Protein AF-A0A401QC06-F1 (afdb_monomer)

Secondary structure (DSSP, 8-state):
-HHHHT--TTS-GGG-SSPPPPHHHHHTT--S--SEEEEE-TT--EEEEEPPTT-HHHHHHHHHT-----TT-SSHHHHHHT-

Foldseek 3Di:
DQCVAPDPPPDDQVPGPQHDDDPVCVVVQADDDDAWDWDAHPVRDIDIDGDDQQRPNVLVCCVPPPPDDDPVDPHSSVVSNVD

Structure (mmCIF, N/CA/C/O backbone):
data_AF-A0A401QC06-F1
#
_entry.id   AF-A0A401QC06-F1
#
loop_
_atom_site.group_PDB
_atom_site.id
_atom_site.type_symbol
_atom_site.label_atom_id
_atom_site.label_alt_id
_atom_site.label_comp_id
_atom_site.label_asym_id
_atom_site.label_entity_id
_atom_site.label_seq_id
_atom_site.pdbx_PDB_ins_code
_atom_site.Cartn_x
_atom_site.Cartn_y
_atom_site.Cartn_z
_atom_site.occupancy
_atom_site.B_iso_or_equiv
_atom_site.auth_seq_id
_atom_site.auth_comp_id
_atom_site.auth_asym_id
_atom_site.auth_atom_id
_atom_site.pdbx_PDB_model_num
ATOM 1 N N . MET A 1 1 ? -7.069 2.591 6.251 1.00 92.06 1 MET A N 1
ATOM 2 C CA . MET A 1 1 ? -7.744 1.402 6.819 1.00 92.06 1 MET A CA 1
ATOM 3 C C . MET A 1 1 ? -7.833 1.423 8.348 1.00 92.06 1 MET A C 1
ATOM 5 O O . MET A 1 1 ? -8.868 1.048 8.885 1.00 92.06 1 MET A O 1
ATOM 9 N N . SER A 1 2 ? -6.820 1.918 9.065 1.00 96.19 2 SER A N 1
ATOM 10 C CA . SER A 1 2 ? -6.763 1.916 10.542 1.00 96.19 2 SER A CA 1
ATOM 11 C C . SER A 1 2 ? -7.960 2.588 11.235 1.00 96.19 2 SER A C 1
ATOM 13 O O . SER A 1 2 ? -8.613 1.970 12.071 1.00 96.19 2 SER A O 1
ATOM 15 N N . LEU A 1 3 ? -8.336 3.798 10.800 1.00 97.12 3 LEU A N 1
ATOM 16 C CA . LEU A 1 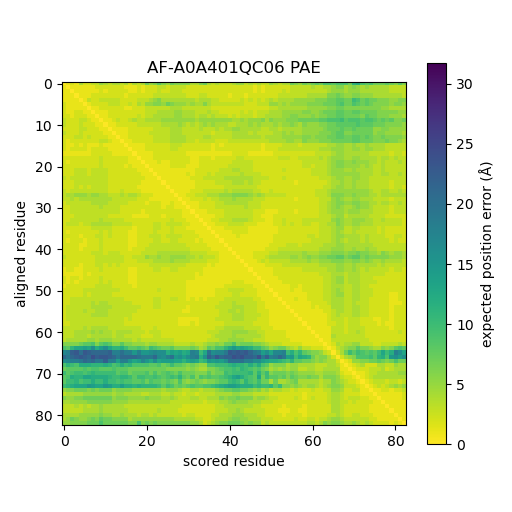3 ? -9.467 4.552 11.372 1.00 97.12 3 LEU A CA 1
ATOM 17 C C . LEU A 1 3 ? -10.851 3.922 11.136 1.00 97.12 3 LEU A C 1
ATOM 19 O O . LEU A 1 3 ? -11.813 4.277 11.802 1.00 97.12 3 LEU A O 1
ATOM 23 N N . LEU A 1 4 ? -10.967 3.017 10.160 1.00 96.06 4 LEU A N 1
ATOM 24 C CA . LEU A 1 4 ? -12.215 2.300 9.878 1.00 96.06 4 LEU A CA 1
ATOM 25 C C . LEU A 1 4 ? -12.288 0.952 10.600 1.00 96.06 4 LEU A C 1
ATOM 27 O O . LEU A 1 4 ? -13.348 0.337 10.617 1.00 96.06 4 LEU A O 1
ATOM 31 N N . SER A 1 5 ? -11.161 0.469 11.122 1.00 94.19 5 SER A N 1
ATOM 32 C CA . SER A 1 5 ? -11.035 -0.895 11.633 1.00 94.19 5 SER A CA 1
ATOM 33 C C . SER A 1 5 ? -10.938 -0.935 13.152 1.00 94.19 5 SER A C 1
ATOM 35 O O . SER A 1 5 ? -11.725 -1.638 13.773 1.00 94.19 5 SER A O 1
ATOM 37 N N . SER A 1 6 ? -9.995 -0.211 13.764 1.00 95.00 6 SER A N 1
ATOM 38 C CA . SER A 1 6 ? -9.804 -0.282 15.222 1.00 95.00 6 SER A CA 1
ATOM 39 C C . SER A 1 6 ? -9.144 0.942 15.866 1.00 95.00 6 SER A C 1
ATOM 41 O O . SER A 1 6 ? -8.886 0.895 17.065 1.00 95.00 6 SER A O 1
ATOM 43 N N . ASN A 1 7 ? -8.848 2.006 15.116 1.00 97.44 7 ASN A N 1
ATOM 44 C CA . ASN A 1 7 ? -8.224 3.214 15.666 1.00 97.44 7 ASN A CA 1
ATOM 45 C C . ASN A 1 7 ? -9.166 4.418 15.588 1.00 97.44 7 ASN A C 1
ATOM 47 O O . ASN A 1 7 ? -9.996 4.494 14.681 1.00 97.44 7 ASN A O 1
ATOM 51 N N . THR A 1 8 ? -8.983 5.395 16.475 1.00 96.75 8 THR A N 1
ATOM 52 C CA . THR A 1 8 ? -9.676 6.693 16.415 1.00 96.75 8 THR A CA 1
ATOM 53 C C . THR A 1 8 ? -8.735 7.845 16.017 1.00 96.75 8 THR A C 1
ATOM 55 O O . THR A 1 8 ? -7.510 7.694 16.065 1.00 96.75 8 THR A O 1
ATOM 58 N N . PRO A 1 9 ? -9.263 9.008 15.578 1.00 95.00 9 PRO A N 1
ATOM 59 C CA . PRO A 1 9 ? -8.440 10.151 15.166 1.00 95.00 9 PRO A CA 1
ATOM 60 C C . PRO A 1 9 ? -7.562 10.751 16.275 1.00 95.00 9 PRO A C 1
ATOM 62 O O . PRO A 1 9 ? -6.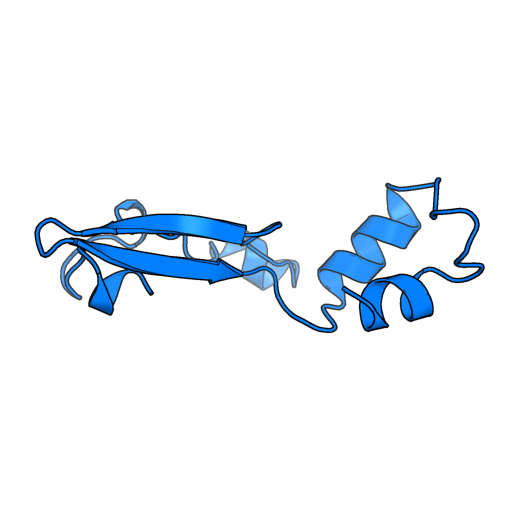586 11.430 15.968 1.00 95.00 9 PRO A O 1
ATOM 65 N N . GLU A 1 10 ? -7.911 10.533 17.543 1.00 96.56 10 GLU A N 1
ATOM 66 C CA . GLU A 1 10 ? -7.184 11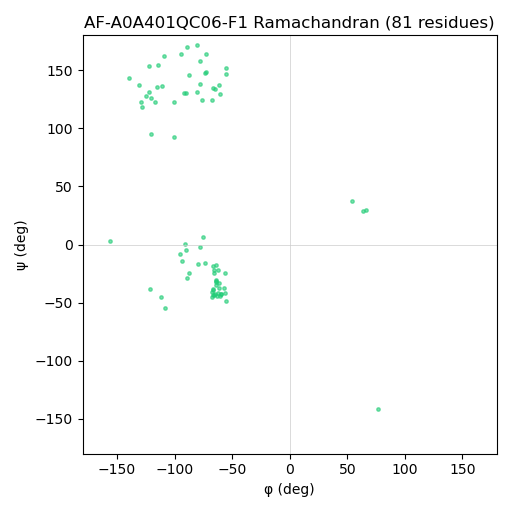.042 18.711 1.00 96.56 10 GLU A CA 1
ATOM 67 C C . GLU A 1 10 ? -5.934 10.213 19.043 1.00 96.56 10 GLU A C 1
ATOM 69 O O . GLU A 1 10 ? -5.067 10.673 19.789 1.00 96.56 10 GLU A O 1
ATOM 74 N N . GLU A 1 11 ? -5.833 8.992 18.513 1.00 95.12 11 GLU A N 1
ATOM 75 C CA . GLU A 1 11 ? -4.690 8.114 18.738 1.00 95.12 11 GLU A CA 1
ATOM 76 C C . GLU A 1 11 ? -3.448 8.564 17.956 1.00 95.12 11 GLU A C 1
ATOM 78 O O . GLU A 1 11 ? -3.524 9.056 16.827 1.00 95.12 11 GLU A O 1
ATOM 83 N N . ASP A 1 12 ? -2.270 8.325 18.542 1.00 95.00 12 ASP A N 1
ATOM 84 C CA . ASP A 1 12 ? -0.994 8.500 17.847 1.00 95.00 12 ASP A CA 1
ATOM 85 C C . ASP A 1 12 ? -0.925 7.559 16.630 1.00 95.00 12 ASP A C 1
ATOM 87 O O . ASP A 1 12 ? -1.249 6.373 16.717 1.00 95.00 12 ASP A O 1
ATOM 91 N N . GLN A 1 13 ? -0.440 8.069 15.495 1.00 92.12 13 GLN A N 1
ATOM 92 C CA . GLN A 1 13 ? -0.265 7.299 14.258 1.00 92.12 13 GLN A CA 1
ATOM 93 C C . GLN A 1 13 ? 0.621 6.058 14.435 1.00 92.12 13 GLN A C 1
ATOM 95 O O . GLN A 1 13 ? 0.505 5.100 13.674 1.00 92.12 13 GLN A O 1
ATOM 100 N N . ARG A 1 14 ? 1.506 6.050 15.438 1.00 93.00 14 ARG A N 1
ATOM 101 C CA . ARG A 1 14 ? 2.339 4.891 15.794 1.00 93.00 14 ARG A CA 1
ATOM 102 C C . ARG A 1 14 ? 1.522 3.712 16.322 1.00 93.00 14 ARG A C 1
ATOM 104 O O . ARG A 1 14 ? 2.008 2.586 16.263 1.00 93.00 14 ARG A O 1
ATOM 111 N N . SER A 1 15 ? 0.315 3.969 16.818 1.00 95.56 15 SER A N 1
ATOM 112 C CA . SER A 1 15 ? -0.619 2.964 17.336 1.00 95.56 15 SER A CA 1
ATOM 113 C C . SER A 1 15 ? -1.553 2.410 16.260 1.00 95.56 15 SER A C 1
ATOM 115 O O . SER A 1 15 ? -2.338 1.502 16.534 1.00 95.56 15 SER A O 1
ATOM 117 N N . TYR A 1 16 ? -1.494 2.941 15.036 1.00 97.62 16 TYR A N 1
ATOM 118 C CA . TYR A 1 16 ? -2.358 2.489 13.954 1.00 97.62 16 TYR A CA 1
ATOM 119 C C . TYR A 1 16 ? -2.068 1.038 13.575 1.00 97.62 16 TYR A C 1
ATOM 121 O O . TYR A 1 16 ? -0.913 0.656 13.380 1.00 97.62 16 TYR A O 1
ATOM 129 N N . VAL A 1 17 ? -3.134 0.247 13.419 1.00 97.38 17 VAL A N 1
ATOM 130 C CA . VAL A 1 17 ? -3.027 -1.176 13.058 1.00 97.38 17 VAL A CA 1
ATOM 131 C C . VAL A 1 17 ? -2.361 -1.374 11.694 1.00 97.38 17 VAL A C 1
ATOM 133 O O . VAL A 1 17 ? -1.531 -2.266 11.546 1.00 97.38 17 VAL A O 1
ATOM 136 N N . PHE A 1 18 ? -2.647 -0.492 10.731 1.00 97.81 18 PHE A N 1
ATOM 137 C CA . PHE A 1 18 ? -1.875 -0.353 9.495 1.00 97.81 18 PHE A CA 1
ATOM 138 C C . PHE A 1 18 ? -0.943 0.851 9.617 1.00 97.81 18 PHE A C 1
ATOM 140 O O . PHE A 1 18 ? -1.398 1.974 9.877 1.00 97.81 18 PHE A O 1
ATOM 147 N N . ARG A 1 19 ? 0.363 0.619 9.451 1.00 96.50 19 ARG A N 1
ATOM 148 C CA . ARG A 1 19 ? 1.395 1.642 9.661 1.00 96.50 19 ARG A CA 1
ATOM 149 C C . ARG A 1 19 ? 1.302 2.741 8.607 1.00 96.50 19 ARG A C 1
ATOM 151 O O . ARG A 1 19 ? 1.429 2.488 7.414 1.00 96.50 19 ARG A O 1
ATOM 158 N N . ALA A 1 20 ? 1.167 3.982 9.062 1.00 96.56 20 ALA A N 1
ATOM 159 C CA . ALA A 1 20 ? 1.242 5.152 8.194 1.00 96.56 20 ALA A CA 1
ATOM 160 C C . ALA A 1 20 ? 2.696 5.501 7.823 1.00 96.56 20 ALA A C 1
ATOM 162 O O . ALA A 1 20 ? 3.639 5.153 8.536 1.00 96.56 20 ALA A O 1
ATOM 163 N N . GLN A 1 21 ? 2.879 6.231 6.717 1.00 96.62 21 GLN A N 1
ATOM 164 C CA . GLN A 1 21 ? 4.189 6.759 6.324 1.00 96.62 21 GLN A CA 1
ATOM 165 C C . GLN A 1 21 ? 4.755 7.707 7.388 1.00 96.62 21 GLN A C 1
ATOM 167 O O . GLN A 1 21 ? 4.115 8.696 7.761 1.00 96.62 21 GLN A O 1
ATOM 172 N N . THR A 1 22 ? 6.001 7.462 7.788 1.00 96.12 22 THR A N 1
ATOM 173 C CA . THR A 1 22 ? 6.776 8.393 8.615 1.00 96.12 22 THR A CA 1
ATOM 174 C C . THR A 1 22 ? 7.223 9.614 7.808 1.00 96.12 22 THR A C 1
ATOM 176 O O . THR A 1 22 ? 7.228 9.605 6.576 1.00 96.12 22 THR A O 1
ATOM 179 N N . GLN A 1 23 ? 7.634 10.676 8.505 1.00 96.62 23 GLN A N 1
ATOM 180 C CA . GLN A 1 23 ? 8.167 11.879 7.863 1.00 96.62 23 GLN A CA 1
ATOM 181 C C . GLN A 1 23 ? 9.422 11.584 7.022 1.00 96.62 23 GLN A C 1
ATOM 183 O O . GLN A 1 23 ? 9.508 12.017 5.878 1.00 96.62 23 GLN A O 1
ATOM 188 N N . GLU A 1 24 ? 10.334 10.761 7.542 1.00 97.12 24 GLU A N 1
ATOM 189 C CA . GLU A 1 24 ? 11.548 10.325 6.838 1.00 97.12 24 GLU A CA 1
ATOM 190 C C . GLU A 1 24 ? 11.228 9.646 5.494 1.00 97.12 24 GLU A C 1
ATOM 192 O O . GLU A 1 24 ? 11.874 9.909 4.482 1.00 97.12 24 GLU A O 1
ATOM 197 N N . ILE A 1 25 ? 10.197 8.790 5.458 1.00 96.38 25 ILE A N 1
ATOM 198 C CA . ILE A 1 25 ? 9.785 8.093 4.232 1.00 96.38 25 ILE A CA 1
ATOM 199 C C . ILE A 1 25 ? 9.242 9.069 3.191 1.00 96.38 25 ILE A C 1
ATOM 201 O O . ILE A 1 25 ? 9.521 8.907 2.002 1.00 96.38 25 ILE A O 1
ATOM 205 N N . LYS A 1 26 ? 8.496 10.087 3.628 1.00 97.06 26 LYS A N 1
ATOM 206 C CA . LYS A 1 26 ? 7.960 11.118 2.733 1.00 97.06 26 LYS A CA 1
ATOM 207 C C . LYS A 1 26 ? 9.080 11.934 2.099 1.00 97.06 26 LYS A C 1
ATOM 209 O O . LYS A 1 26 ? 9.043 12.173 0.898 1.00 97.06 26 LYS A O 1
ATOM 214 N N . GLU A 1 27 ? 10.090 12.304 2.881 1.00 97.88 27 GLU A N 1
ATOM 215 C CA . GLU A 1 27 ? 11.228 13.105 2.412 1.00 97.88 27 GLU A CA 1
ATOM 216 C C . GLU A 1 27 ? 12.076 12.382 1.360 1.00 97.88 27 GLU A C 1
ATOM 218 O O . GLU A 1 27 ? 12.591 13.022 0.447 1.00 97.88 27 GLU A O 1
ATOM 223 N N . ARG A 1 28 ? 12.164 11.047 1.430 1.00 96.06 28 ARG A N 1
ATOM 224 C CA . ARG A 1 28 ? 12.837 10.222 0.410 1.00 96.06 28 ARG A CA 1
ATOM 225 C C . ARG A 1 28 ? 11.927 9.719 -0.716 1.00 96.06 28 ARG A C 1
ATOM 227 O O . ARG A 1 28 ? 12.400 8.989 -1.578 1.00 96.06 28 ARG A O 1
ATOM 234 N N . GLY A 1 29 ? 10.633 10.051 -0.699 1.00 95.69 29 GLY A N 1
ATOM 235 C CA . GLY A 1 29 ? 9.670 9.594 -1.708 1.00 95.69 29 GLY A CA 1
ATOM 236 C C . GLY A 1 29 ? 9.391 8.083 -1.705 1.00 95.69 29 GLY A C 1
ATOM 237 O O . GLY A 1 29 ? 9.098 7.519 -2.756 1.00 95.69 29 GLY A O 1
ATOM 238 N N . GLY A 1 30 ? 9.494 7.412 -0.552 1.00 96.00 30 GLY A N 1
ATOM 239 C CA . GLY A 1 30 ? 9.283 5.961 -0.434 1.00 96.00 30 GLY A CA 1
ATOM 240 C C . GLY A 1 30 ? 7.833 5.544 -0.145 1.00 96.00 30 GLY A C 1
ATOM 241 O O . GLY A 1 30 ? 6.985 6.361 0.216 1.00 96.00 30 GLY A O 1
ATOM 242 N N . ASN A 1 31 ? 7.549 4.242 -0.225 1.00 96.44 31 ASN A N 1
ATOM 243 C CA . ASN A 1 31 ? 6.313 3.626 0.275 1.00 96.44 31 ASN A CA 1
ATOM 244 C C . ASN A 1 31 ? 6.489 3.065 1.701 1.00 96.44 31 ASN A C 1
ATOM 246 O O . ASN A 1 31 ? 7.606 2.913 2.193 1.00 96.44 31 ASN A O 1
ATOM 250 N N . GLN A 1 32 ? 5.373 2.779 2.379 1.00 96.50 32 GLN A N 1
ATOM 251 C CA . GLN A 1 32 ? 5.366 2.190 3.728 1.00 96.50 32 GLN A CA 1
ATOM 252 C C . GLN A 1 32 ? 4.826 0.755 3.733 1.00 96.50 32 GLN A C 1
ATOM 254 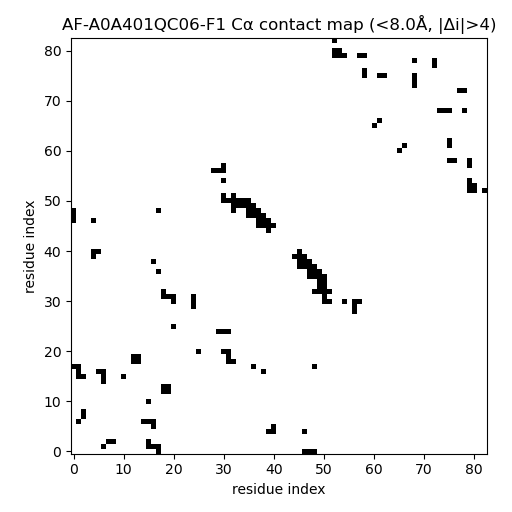O O . GLN A 1 32 ? 5.426 -0.111 4.373 1.00 96.50 32 GLN A O 1
ATOM 259 N N . THR A 1 33 ? 3.720 0.508 3.032 1.00 96.62 33 THR A N 1
ATOM 260 C CA . THR A 1 33 ? 3.118 -0.824 2.891 1.00 96.62 33 THR A CA 1
ATOM 261 C C . THR A 1 33 ? 3.863 -1.620 1.819 1.00 96.62 33 THR A C 1
ATOM 263 O O . THR A 1 33 ? 4.099 -1.106 0.721 1.00 96.62 33 THR A O 1
ATOM 266 N N . ASN A 1 34 ? 4.236 -2.862 2.141 1.00 94.75 34 ASN A N 1
ATOM 267 C CA . ASN A 1 34 ? 4.896 -3.811 1.240 1.00 94.75 34 ASN A CA 1
ATOM 268 C C . ASN A 1 34 ? 4.130 -5.140 1.287 1.00 94.75 34 ASN A C 1
ATOM 270 O O . ASN A 1 34 ? 3.995 -5.718 2.362 1.00 94.75 34 ASN A O 1
ATOM 274 N N . GLY A 1 35 ? 3.642 -5.632 0.146 1.00 95.31 35 GLY A N 1
ATOM 275 C CA . GLY A 1 35 ? 2.742 -6.785 0.096 1.00 95.31 35 GLY A CA 1
ATOM 276 C C . GLY A 1 35 ? 1.301 -6.452 0.497 1.00 95.31 35 GLY A C 1
ATOM 277 O O . GLY A 1 35 ? 0.772 -5.408 0.119 1.00 95.31 35 GLY A O 1
ATOM 278 N N . ILE A 1 36 ? 0.653 -7.370 1.218 1.00 97.81 36 ILE A N 1
ATOM 279 C CA . ILE A 1 36 ? -0.735 -7.245 1.678 1.00 97.81 36 ILE A CA 1
ATOM 280 C C . ILE A 1 36 ? -0.774 -7.521 3.182 1.00 97.81 36 ILE A C 1
ATOM 282 O O . ILE A 1 36 ? -0.467 -8.634 3.613 1.00 97.81 36 ILE A O 1
ATOM 286 N N . ASP A 1 37 ? -1.190 -6.529 3.961 1.00 97.88 37 ASP A N 1
ATOM 287 C CA . ASP A 1 37 ? -1.425 -6.653 5.395 1.00 97.88 37 ASP A CA 1
ATOM 288 C C . ASP A 1 37 ? -2.858 -7.128 5.663 1.00 97.88 37 ASP A C 1
ATOM 290 O O . ASP A 1 37 ? -3.8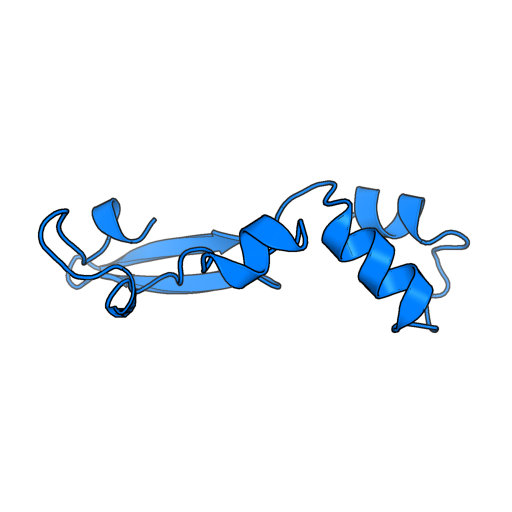01 -6.767 4.956 1.00 97.88 37 ASP A O 1
ATOM 294 N N . PHE A 1 38 ? -3.029 -7.921 6.721 1.00 98.00 38 PHE A N 1
ATOM 295 C CA . PHE A 1 38 ? -4.305 -8.519 7.112 1.00 98.00 38 PHE A CA 1
ATOM 296 C C . PHE A 1 38 ? -4.679 -8.120 8.539 1.00 98.00 38 PHE A C 1
ATOM 298 O O . PHE A 1 38 ? -3.886 -8.289 9.467 1.00 98.00 38 PHE A O 1
ATOM 305 N N . PHE A 1 39 ? -5.916 -7.665 8.733 1.00 98.31 39 PHE A N 1
ATOM 306 C CA . PHE A 1 39 ? -6.466 -7.371 10.053 1.00 98.31 39 PHE A CA 1
ATOM 307 C C . PHE A 1 39 ? -7.927 -7.819 10.154 1.00 98.31 39 PHE A C 1
ATOM 309 O O . PHE A 1 39 ? -8.691 -7.693 9.198 1.00 98.31 39 PHE A O 1
ATOM 316 N N . ILE A 1 40 ? -8.328 -8.323 11.322 1.00 98.19 40 ILE A N 1
ATOM 317 C CA . ILE A 1 40 ? -9.711 -8.714 11.612 1.00 98.19 40 ILE A CA 1
ATOM 318 C C . ILE A 1 40 ? -10.206 -7.993 12.864 1.00 98.19 40 ILE A C 1
ATOM 320 O O . ILE A 1 40 ? -9.559 -8.041 13.910 1.00 98.19 40 ILE A O 1
ATOM 324 N N . THR A 1 41 ? -11.361 -7.336 12.760 1.00 98.00 41 THR A N 1
ATOM 325 C CA . THR A 1 41 ? -11.977 -6.624 13.888 1.00 98.00 41 THR A CA 1
ATOM 326 C C . THR A 1 41 ? -12.743 -7.574 14.815 1.00 98.00 41 THR A C 1
ATOM 328 O O . THR A 1 41 ? -12.962 -8.753 14.505 1.00 98.00 41 THR A O 1
ATOM 331 N N . GLN A 1 42 ? -13.194 -7.062 15.963 1.00 96.81 42 GLN A N 1
ATOM 332 C CA . GLN A 1 42 ? -14.016 -7.828 16.909 1.00 96.81 42 GLN A CA 1
ATOM 333 C C . GLN A 1 42 ? -15.376 -8.216 16.302 1.00 96.81 42 GLN A C 1
ATOM 335 O O . GLN A 1 42 ? -15.890 -9.305 16.558 1.00 96.81 42 GLN A O 1
ATOM 340 N N . GLU A 1 43 ? -15.897 -7.379 15.405 1.00 97.88 43 GLU A N 1
ATOM 341 C CA . GLU A 1 43 ? -17.118 -7.576 14.616 1.00 97.88 43 GLU A CA 1
ATOM 342 C C . GLU A 1 43 ? -16.930 -8.579 13.466 1.00 97.88 43 GLU A C 1
ATOM 344 O O . GLU A 1 43 ? -17.840 -8.777 12.664 1.00 97.88 43 GLU A O 1
ATOM 349 N N . ARG A 1 44 ? -15.766 -9.243 13.388 1.00 97.75 44 ARG A N 1
ATOM 350 C CA . ARG A 1 44 ? -15.414 -10.233 12.357 1.00 97.75 44 ARG A CA 1
ATOM 351 C C . ARG A 1 44 ? -15.350 -9.651 10.942 1.00 97.75 44 ARG A C 1
ATOM 353 O O . ARG A 1 44 ? -15.551 -10.377 9.971 1.00 97.75 44 ARG A O 1
ATOM 360 N N . ILE A 1 45 ? -15.023 -8.366 10.821 1.00 98.38 45 ILE A N 1
ATOM 361 C CA . ILE A 1 45 ? -14.789 -7.714 9.530 1.00 98.38 45 ILE A CA 1
ATOM 362 C C . ILE A 1 45 ? -13.309 -7.847 9.173 1.00 98.38 45 ILE A C 1
ATOM 364 O O . ILE A 1 45 ? -12.438 -7.547 9.990 1.00 98.38 45 ILE A O 1
ATOM 368 N N . ILE A 1 46 ? -13.029 -8.302 7.952 1.00 98.44 46 ILE A N 1
ATOM 369 C CA . ILE A 1 46 ? -11.670 -8.434 7.420 1.00 98.44 46 ILE A CA 1
ATOM 370 C C . ILE A 1 46 ? -11.288 -7.148 6.686 1.00 98.44 46 ILE A C 1
ATOM 372 O O . ILE A 1 46 ? -12.018 -6.685 5.812 1.00 98.44 46 ILE A O 1
ATOM 376 N N . PHE A 1 47 ? -10.114 -6.616 7.015 1.00 98.50 47 PHE A N 1
ATOM 377 C CA . PHE A 1 47 ? -9.474 -5.498 6.335 1.00 98.50 47 PHE A CA 1
ATOM 378 C C . PHE A 1 47 ? -8.169 -5.969 5.694 1.00 98.50 47 PHE A C 1
ATOM 380 O O . PHE A 1 47 ? -7.379 -6.674 6.324 1.00 98.50 47 PHE A O 1
ATOM 387 N N . LEU A 1 48 ?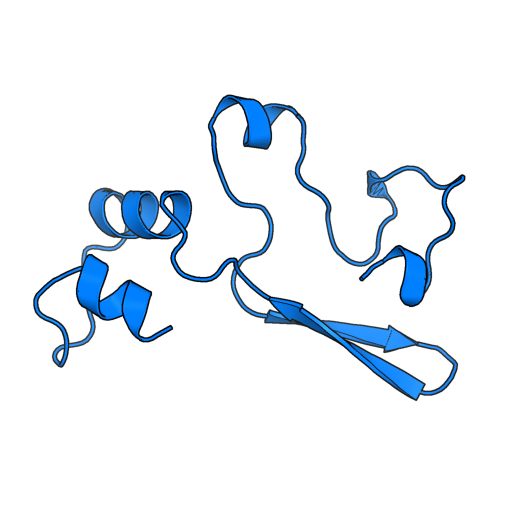 -7.951 -5.538 4.452 1.00 98.31 48 LEU A N 1
ATOM 388 C CA . LEU A 1 48 ? -6.717 -5.749 3.702 1.00 98.31 48 LEU A CA 1
ATOM 389 C C . LEU A 1 48 ? -6.134 -4.383 3.337 1.00 98.31 48 LEU A C 1
ATOM 391 O O . LEU A 1 48 ? -6.847 -3.558 2.764 1.00 98.31 48 LEU A O 1
ATOM 395 N N . ASP A 1 49 ? -4.871 -4.147 3.681 1.00 98.19 49 ASP A N 1
ATOM 396 C CA . ASP A 1 49 ? -4.108 -2.984 3.209 1.00 98.19 49 ASP A CA 1
ATOM 397 C C . ASP A 1 49 ? -3.027 -3.467 2.250 1.00 98.19 49 ASP A C 1
ATOM 399 O O . ASP A 1 49 ? -2.402 -4.495 2.489 1.00 98.19 49 ASP A O 1
ATOM 403 N N . THR A 1 50 ? -2.839 -2.775 1.133 1.00 97.81 50 THR A N 1
ATOM 404 C CA . THR A 1 50 ? -2.030 -3.286 0.023 1.00 97.81 50 THR A CA 1
ATOM 405 C C . THR A 1 50 ? -0.894 -2.341 -0.312 1.00 97.81 50 THR A C 1
ATOM 407 O O . THR A 1 50 ? -0.977 -1.126 -0.125 1.00 97.81 50 THR A O 1
ATOM 410 N N . GLN A 1 51 ? 0.171 -2.898 -0.877 1.00 96.88 51 GLN A N 1
ATOM 411 C CA . GLN A 1 51 ? 1.225 -2.120 -1.503 1.00 96.88 51 GLN A CA 1
ATOM 412 C C . GLN A 1 51 ? 0.663 -1.179 -2.586 1.00 96.88 51 GLN A C 1
ATOM 414 O O . GLN A 1 51 ? -0.366 -1.475 -3.202 1.00 96.88 51 GLN A O 1
ATOM 419 N N . PRO A 1 52 ? 1.331 -0.042 -2.838 1.00 97.19 52 PRO A N 1
ATOM 420 C CA . PRO A 1 52 ? 0.915 0.892 -3.874 1.00 97.19 52 PRO A CA 1
ATOM 421 C C . PRO A 1 52 ? 1.068 0.298 -5.279 1.00 97.19 52 PRO A C 1
ATOM 423 O O . PRO A 1 52 ? 2.111 -0.253 -5.629 1.00 97.19 52 PRO A O 1
ATOM 426 N N . ILE A 1 53 ? 0.038 0.492 -6.098 1.00 96.56 53 ILE A N 1
ATOM 427 C CA . ILE A 1 53 ? 0.002 0.084 -7.505 1.00 96.56 53 ILE A CA 1
ATOM 428 C C . ILE A 1 53 ? 0.811 1.085 -8.344 1.00 96.56 53 ILE A C 1
ATOM 430 O O . ILE A 1 53 ? 0.712 2.294 -8.123 1.00 96.56 53 ILE A O 1
ATOM 434 N N . LEU A 1 54 ? 1.609 0.583 -9.296 1.00 96.06 54 LEU A N 1
ATOM 435 C CA . LEU A 1 54 ? 2.475 1.388 -10.178 1.00 96.06 54 LEU A CA 1
ATOM 436 C C . LEU A 1 54 ? 3.429 2.328 -9.415 1.00 96.06 54 LEU A C 1
ATOM 438 O O . LEU A 1 54 ? 3.672 3.467 -9.816 1.00 96.06 54 LEU A O 1
ATOM 442 N N . SER A 1 55 ? 3.961 1.866 -8.283 1.00 96.50 55 SER A N 1
ATOM 443 C CA . SER A 1 55 ? 4.791 2.694 -7.410 1.00 96.50 55 SER A CA 1
ATOM 444 C C . SER A 1 55 ? 6.215 2.894 -7.949 1.00 96.50 55 SER A C 1
ATOM 446 O O . SER A 1 55 ? 6.950 1.914 -8.104 1.00 96.50 55 SER A O 1
ATOM 448 N N . PRO A 1 56 ? 6.677 4.150 -8.127 1.00 96.00 56 PRO A N 1
ATOM 449 C CA . PRO A 1 56 ? 8.067 4.428 -8.486 1.00 96.00 56 PRO A CA 1
ATOM 450 C C . PRO A 1 56 ? 9.069 3.947 -7.431 1.00 96.00 56 PRO A C 1
ATOM 452 O O . PRO A 1 56 ? 10.157 3.517 -7.788 1.00 96.00 56 PRO A O 1
ATOM 455 N N . ALA A 1 57 ? 8.701 3.974 -6.144 1.00 95.75 57 ALA A N 1
ATOM 456 C CA . ALA A 1 57 ? 9.561 3.505 -5.056 1.00 95.75 57 ALA A CA 1
ATOM 457 C C . ALA A 1 57 ? 9.796 1.986 -5.122 1.00 95.75 57 ALA A C 1
ATOM 459 O O . ALA A 1 57 ? 10.913 1.519 -4.908 1.00 95.75 57 ALA A O 1
ATOM 460 N N . VAL A 1 58 ? 8.756 1.221 -5.472 1.00 94.56 58 VAL A N 1
ATOM 461 C CA . VAL A 1 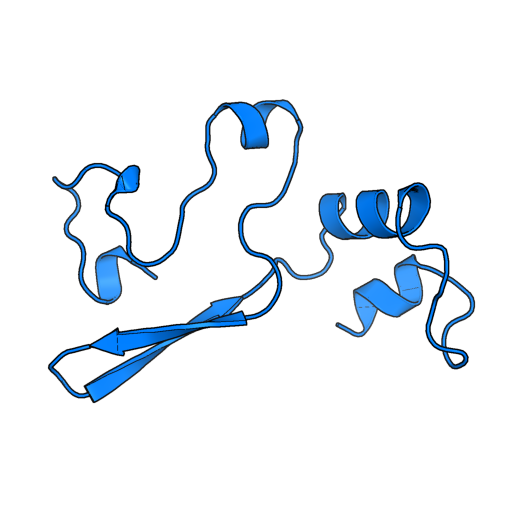58 ? 8.865 -0.231 -5.687 1.00 94.56 58 VAL A CA 1
ATOM 462 C C . VAL A 1 58 ? 9.737 -0.525 -6.908 1.00 94.56 58 VAL A C 1
ATOM 464 O O . VAL A 1 58 ? 10.615 -1.383 -6.844 1.00 94.56 58 VAL A O 1
ATOM 467 N N . LEU A 1 59 ? 9.546 0.218 -8.003 1.00 95.00 59 LEU A N 1
ATOM 468 C CA . LEU A 1 59 ? 10.361 0.074 -9.209 1.00 95.00 59 LEU A CA 1
ATOM 469 C C . LEU A 1 59 ? 11.838 0.418 -8.959 1.00 95.00 59 LEU A C 1
ATOM 471 O O . LEU A 1 59 ? 12.717 -0.323 -9.394 1.00 95.00 59 LEU A O 1
ATOM 475 N N . ASP A 1 60 ? 12.117 1.512 -8.250 1.00 94.88 60 ASP A N 1
ATOM 476 C CA . ASP A 1 60 ? 13.480 1.910 -7.891 1.00 94.88 60 ASP A CA 1
ATOM 477 C C . ASP A 1 60 ? 14.160 0.837 -7.029 1.00 94.88 60 ASP A C 1
ATOM 479 O O . ASP A 1 60 ? 15.286 0.422 -7.313 1.00 94.88 60 ASP A O 1
ATOM 483 N N . HIS A 1 61 ? 13.442 0.292 -6.040 1.00 91.88 61 HIS A N 1
ATOM 484 C CA . HIS A 1 61 ? 13.949 -0.818 -5.239 1.00 91.88 61 HIS A CA 1
ATOM 485 C C . HIS A 1 61 ? 14.260 -2.053 -6.096 1.00 91.88 61 HIS A C 1
ATOM 487 O O . HIS A 1 61 ? 15.311 -2.670 -5.913 1.00 91.88 61 HIS A O 1
ATOM 493 N N . LEU A 1 62 ? 13.387 -2.399 -7.045 1.00 92.12 62 LEU A N 1
ATOM 494 C CA . LEU A 1 62 ? 13.571 -3.534 -7.949 1.00 92.12 62 LEU A CA 1
ATOM 495 C C . LEU A 1 62 ? 14.819 -3.367 -8.831 1.00 92.12 62 LEU A C 1
ATOM 497 O O . LEU A 1 62 ? 15.589 -4.307 -8.994 1.00 92.12 62 LEU A O 1
ATOM 501 N N . ILE A 1 63 ? 15.060 -2.162 -9.351 1.00 92.88 63 ILE A N 1
ATOM 502 C CA . ILE A 1 63 ? 16.239 -1.851 -10.174 1.00 92.88 63 ILE A CA 1
ATOM 503 C C . ILE A 1 63 ? 17.532 -1.948 -9.351 1.00 92.88 63 ILE A C 1
ATOM 505 O O . ILE A 1 63 ? 18.533 -2.491 -9.827 1.00 92.88 63 ILE A O 1
ATOM 509 N N . ASN A 1 64 ? 17.519 -1.422 -8.125 1.00 91.00 64 ASN A N 1
ATOM 510 C CA . ASN A 1 64 ? 18.730 -1.250 -7.325 1.00 91.00 64 ASN A CA 1
ATOM 511 C C . ASN A 1 64 ? 19.079 -2.471 -6.455 1.00 91.00 64 ASN A C 1
ATOM 513 O O . ASN A 1 64 ? 20.261 -2.711 -6.196 1.00 91.00 64 ASN A O 1
ATOM 517 N N . ASN A 1 65 ? 18.086 -3.259 -6.027 1.00 84.00 65 ASN A N 1
ATOM 518 C CA . ASN A 1 65 ? 18.263 -4.308 -5.015 1.00 84.00 65 ASN A CA 1
ATOM 519 C C . ASN A 1 65 ? 17.885 -5.716 -5.508 1.00 84.00 65 ASN A C 1
ATOM 521 O O . ASN A 1 65 ? 18.602 -6.672 -5.204 1.00 84.00 65 ASN A O 1
ATOM 525 N N . ASP A 1 66 ? 16.827 -5.865 -6.313 1.00 75.81 66 ASP A N 1
ATOM 526 C CA . ASP A 1 66 ? 16.327 -7.176 -6.753 1.00 75.81 66 ASP A CA 1
ATOM 527 C C . ASP A 1 66 ? 16.784 -7.527 -8.174 1.00 75.81 66 ASP A C 1
ATOM 529 O O . ASP A 1 66 ? 16.145 -7.247 -9.183 1.00 75.81 66 ASP A O 1
ATOM 533 N N . ARG A 1 67 ? 17.918 -8.228 -8.266 1.00 66.62 67 ARG A N 1
ATOM 534 C CA . ARG A 1 67 ? 18.528 -8.593 -9.560 1.00 66.62 67 ARG A CA 1
ATOM 535 C C . ARG A 1 67 ? 17.865 -9.769 -10.284 1.00 66.62 67 ARG A C 1
ATOM 537 O O . ARG A 1 67 ? 18.337 -10.153 -11.352 1.00 66.62 67 ARG A O 1
ATOM 544 N N . LYS A 1 68 ? 16.836 -10.396 -9.708 1.00 78.56 68 LYS A N 1
ATOM 545 C CA . LYS A 1 68 ? 16.196 -11.587 -10.284 1.00 78.56 68 LYS A CA 1
ATOM 546 C C . LYS A 1 68 ? 14.724 -11.325 -10.543 1.00 78.56 68 LYS A C 1
ATOM 548 O O . LYS A 1 68 ? 13.893 -11.496 -9.659 1.00 78.56 68 LYS A O 1
ATOM 553 N N . LEU A 1 69 ? 14.429 -10.944 -11.780 1.00 85.31 69 LEU A N 1
ATOM 554 C CA . LEU A 1 69 ? 13.068 -10.969 -12.294 1.00 85.31 69 LEU A CA 1
ATOM 555 C C . LEU A 1 69 ? 12.636 -12.424 -12.533 1.00 85.31 69 LEU A C 1
ATOM 557 O O . LEU A 1 69 ? 13.485 -13.260 -12.872 1.00 85.31 69 LEU A O 1
ATOM 561 N N . PRO A 1 70 ? 11.341 -12.740 -12.376 1.00 86.31 70 PRO A N 1
ATOM 562 C CA . PRO A 1 70 ? 10.803 -13.996 -12.875 1.00 86.31 70 PRO A CA 1
ATOM 563 C C . PRO A 1 70 ? 11.088 -14.138 -14.381 1.00 86.31 70 PRO A C 1
ATOM 565 O O . PRO A 1 70 ? 11.129 -13.129 -15.092 1.00 86.31 70 PRO A O 1
ATOM 568 N N . PRO A 1 71 ? 11.308 -15.363 -14.889 1.00 85.94 71 PRO A N 1
ATOM 569 C CA . PRO A 1 71 ? 11.760 -15.582 -16.262 1.00 85.94 71 PRO A CA 1
ATOM 570 C C . PRO A 1 71 ? 10.742 -15.127 -17.316 1.00 85.94 71 PRO A C 1
ATOM 572 O O . PRO A 1 71 ? 11.118 -14.937 -18.471 1.00 85.94 71 PRO A O 1
ATOM 575 N N . GLU A 1 72 ? 9.474 -14.938 -16.938 1.00 89.44 72 GLU A N 1
ATOM 576 C CA . GLU A 1 72 ? 8.437 -14.420 -17.832 1.00 89.44 72 GLU A CA 1
ATOM 577 C C . GLU A 1 72 ? 8.593 -12.914 -18.115 1.00 89.44 72 GLU A C 1
ATOM 579 O O . GLU A 1 72 ? 8.006 -12.412 -19.073 1.00 89.44 72 GLU A O 1
ATOM 584 N N . TYR A 1 73 ? 9.395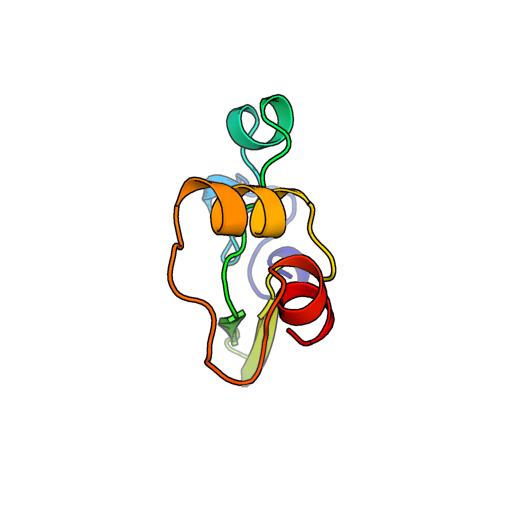 -12.193 -17.321 1.00 88.38 73 TYR A N 1
ATOM 585 C CA . TYR A 1 73 ? 9.559 -10.743 -17.413 1.00 88.38 73 TYR A CA 1
ATOM 586 C C . TYR A 1 73 ? 10.992 -10.350 -17.767 1.00 88.38 73 TYR A C 1
ATOM 588 O O . TYR A 1 73 ? 11.946 -10.636 -17.047 1.00 88.38 73 TYR A O 1
ATOM 596 N N . SER A 1 74 ? 11.143 -9.612 -18.867 1.00 86.31 74 SER A N 1
ATOM 597 C CA . SER A 1 74 ? 12.439 -9.088 -19.311 1.00 86.31 74 SER A CA 1
ATOM 598 C C . SER A 1 74 ? 12.797 -7.738 -18.690 1.00 86.31 74 SER A C 1
ATOM 600 O O . SER A 1 74 ? 13.973 -7.384 -18.642 1.00 86.31 74 SER A O 1
ATOM 602 N N . LEU A 1 75 ? 11.797 -6.956 -18.269 1.00 91.38 75 LEU A N 1
ATOM 603 C CA . LEU A 1 75 ? 11.977 -5.580 -17.809 1.00 91.38 75 LEU A CA 1
ATOM 604 C C . LEU A 1 75 ? 11.275 -5.351 -16.458 1.00 91.38 75 LEU A C 1
ATOM 606 O O . LEU A 1 75 ? 10.126 -5.769 -16.297 1.00 91.38 75 LEU A O 1
ATOM 610 N N . PRO A 1 76 ? 11.917 -4.641 -15.508 1.00 91.50 76 PRO A N 1
ATOM 611 C CA . PRO A 1 76 ? 11.341 -4.358 -14.191 1.00 91.50 76 PRO A CA 1
ATOM 612 C C . PRO A 1 76 ? 9.992 -3.629 -14.230 1.00 91.50 76 PRO A C 1
ATOM 614 O O . PRO A 1 76 ? 9.111 -3.936 -13.436 1.00 91.50 76 PRO A O 1
ATOM 617 N N . HIS A 1 77 ? 9.800 -2.688 -15.162 1.00 92.56 77 HIS A N 1
ATOM 618 C CA . HIS A 1 77 ? 8.551 -1.922 -15.253 1.00 92.56 77 HIS A CA 1
ATOM 619 C C . HIS A 1 77 ? 7.365 -2.795 -15.675 1.00 92.56 77 HIS A C 1
ATOM 621 O O . HIS A 1 77 ? 6.307 -2.695 -15.070 1.00 92.56 77 HIS A O 1
ATOM 627 N N . THR A 1 78 ? 7.560 -3.714 -16.629 1.00 92.69 78 THR A N 1
ATOM 628 C CA . THR A 1 78 ? 6.518 -4.667 -17.043 1.00 92.69 78 THR A CA 1
ATOM 629 C C . THR A 1 78 ? 6.136 -5.606 -15.903 1.00 92.69 78 THR A C 1
ATOM 631 O O . THR A 1 78 ? 4.975 -5.974 -15.770 1.00 92.69 78 THR A O 1
ATOM 634 N N . TYR A 1 79 ? 7.100 -5.982 -15.059 1.00 92.31 79 TYR A N 1
ATOM 635 C CA . TYR A 1 79 ? 6.809 -6.787 -13.877 1.00 92.31 79 TYR A CA 1
ATOM 636 C C . TYR A 1 79 ? 5.972 -6.008 -12.852 1.00 92.31 79 TYR A C 1
ATOM 638 O O . TYR A 1 79 ? 4.977 -6.532 -12.366 1.00 92.31 79 TYR A O 1
ATOM 646 N N . VAL A 1 80 ? 6.328 -4.750 -12.564 1.00 93.31 80 VAL A N 1
ATOM 647 C CA . VAL A 1 80 ? 5.578 -3.884 -11.633 1.00 93.31 80 VAL A CA 1
ATOM 648 C C . VAL A 1 80 ? 4.165 -3.568 -12.139 1.00 93.31 80 VAL A C 1
ATOM 650 O O . VAL A 1 80 ? 3.253 -3.443 -11.331 1.00 93.31 80 VAL A O 1
ATOM 653 N N . GLU A 1 81 ? 3.959 -3.468 -13.453 1.00 94.19 81 GLU A N 1
ATOM 654 C CA . GLU A 1 81 ? 2.629 -3.275 -14.054 1.00 94.19 81 GLU A CA 1
ATOM 655 C C . GLU A 1 81 ? 1.681 -4.469 -13.853 1.00 94.19 81 GLU A C 1
ATOM 657 O O . GLU A 1 81 ? 0.466 -4.290 -13.894 1.00 94.19 81 GLU A O 1
ATOM 662 N N . MET A 1 82 ? 2.224 -5.671 -1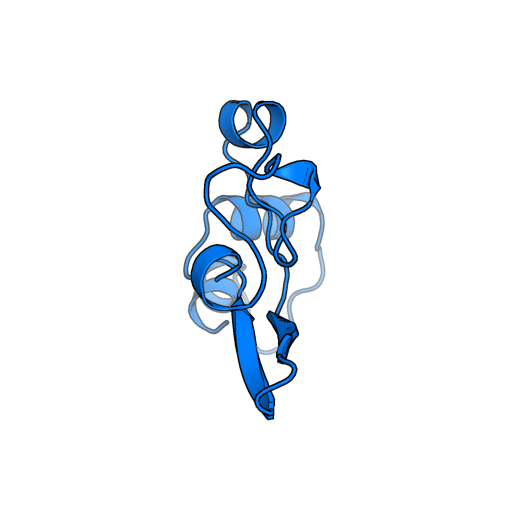3.642 1.00 93.00 82 MET A N 1
ATOM 663 C CA . MET A 1 82 ? 1.451 -6.908 -13.480 1.00 93.00 82 MET A CA 1
ATOM 664 C C . MET A 1 82 ? 1.174 -7.289 -12.018 1.00 93.00 82 MET A C 1
ATOM 666 O O . MET A 1 82 ? 0.443 -8.256 -11.791 1.00 93.00 82 MET A O 1
ATOM 670 N N . GLN A 1 83 ? 1.775 -6.585 -11.052 1.00 86.75 83 GLN A N 1
ATOM 671 C CA . GLN A 1 83 ? 1.553 -6.783 -9.611 1.00 86.75 83 GLN A CA 1
ATOM 672 C C . GLN A 1 83 ? 0.228 -6.174 -9.152 1.00 86.75 83 GLN A C 1
ATOM 674 O O . GLN A 1 83 ? -0.457 -6.848 -8.352 1.00 86.75 83 GLN A O 1
#

Sequence (83 aa):
MSLLSSNTPEEDQRSYVFRAQTQEIKERGGNQTNGIDFFITQERIIFLDTQPILSPAVLDHLINNDRKLPPEYSLPHTYVEMQ

Mean predicted aligned error: 3.7 Å

pLDDT: mean 94.1, std 5.28, range [66.62, 98.5]

Organism: Scyliorhinus torazame (NCBI:txid75743)

Radius of gyration: 15.79 Å; Cα contacts (8 Å, |Δi|>4): 90; chains: 1; bounding box: 36×29×38 Å

InterPro domains:
  IPR039177 Nonsense-mediated mRNA decay factor SMG9 [PTHR14270] (1-83)

Nearest PDB structures (foldseek):
  7pw7-assembly1_C  TM=9.812E-01  e=8.103E-10  Homo sapiens
  7pw4-assembly1_C  TM=9.831E-01  e=2.412E-09  Homo sapiens
  7pw9-assembly1_C  TM=9.856E-01  e=3.631E-09  Homo sapiens
  6l54-assembly1_C  TM=9.387E-01  e=9.430E-09  Homo sapiens
  2a5h-assembly1_B  TM=3.800E-01  e=3.637E+00  Clostridium subterminale

Solvent-accessible surface area (backbone atoms only — not comparable to full-atom values): 5445 Å² total; per-residue (Å²): 111,26,72,83,60,83,38,60,91,88,55,62,65,88,73,32,85,54,68,65,72,50,71,71,39,60,78,71,60,50,79,66,56,77,60,72,48,81,47,72,40,96,88,71,48,81,48,77,49,63,39,72,79,77,39,65,45,60,49,52,45,39,75,76,70,52,90,73,67,60,91,92,44,94,47,73,68,67,48,51,72,72,108